Protein AF-A0A8S3C8T3-F1 (afdb_monomer_lite)

Secondary structure (DSSP, 8-state):
--------------HHHHHHHHHHHHHHHHHHHHHHHHHHHHHHHHHHHHHHHHHHHHHHHHHTTTT-SS-THHHHHHHHHHHHHHHHHHHHHHHHHS-HHHHHHHHHHHHHHHHHHHHHHHHHHHHHHHHHHHHHHHHHHHTT-

Structure (mmCIF, N/CA/C/O backbone):
data_AF-A0A8S3C8T3-F1
#
_entry.id   AF-A0A8S3C8T3-F1
#
loop_
_atom_site.group_PDB
_atom_site.id
_atom_site.type_symbol
_atom_site.label_atom_id
_atom_site.label_alt_id
_atom_site.label_comp_id
_atom_site.label_asym_id
_atom_site.label_entity_id
_atom_site.label_seq_id
_atom_site.pdbx_PDB_ins_code
_atom_site.Cartn_x
_atom_site.Cartn_y
_atom_site.Cartn_z
_atom_site.occupancy
_atom_site.B_iso_or_equiv
_atom_site.auth_seq_id
_atom_site.auth_comp_id
_atom_site.auth_asym_id
_atom_site.auth_atom_id
_atom_site.pdbx_PDB_model_num
ATOM 1 N N . MET A 1 1 ? 67.570 32.877 -52.967 1.00 41.59 1 MET A N 1
ATOM 2 C CA . MET A 1 1 ? 66.168 32.654 -53.369 1.00 41.59 1 MET A CA 1
ATOM 3 C C . MET A 1 1 ? 65.657 31.393 -52.689 1.00 41.59 1 MET A C 1
ATOM 5 O O . MET A 1 1 ? 65.338 30.402 -53.328 1.00 41.59 1 MET A O 1
ATOM 9 N N . ASP A 1 2 ? 65.780 31.413 -51.364 1.00 41.59 2 ASP A N 1
ATOM 10 C CA . ASP A 1 2 ? 64.692 31.288 -50.397 1.00 41.59 2 ASP A CA 1
ATOM 11 C C . ASP A 1 2 ? 63.654 30.207 -50.681 1.00 41.59 2 ASP A C 1
ATOM 13 O O . ASP A 1 2 ? 62.677 30.368 -51.403 1.00 41.59 2 ASP A O 1
ATOM 17 N N . VAL A 1 3 ? 63.962 29.091 -50.036 1.00 48.41 3 VAL A N 1
ATOM 18 C CA . VAL A 1 3 ? 63.175 27.897 -49.787 1.00 48.41 3 VAL A CA 1
ATOM 19 C C . VAL A 1 3 ? 61.861 28.274 -49.086 1.00 48.41 3 VAL A C 1
ATOM 21 O O . VAL A 1 3 ? 61.871 28.680 -47.924 1.00 48.41 3 VAL A O 1
ATOM 24 N N . GLU A 1 4 ? 60.727 28.097 -49.768 1.00 55.97 4 GLU A N 1
ATOM 25 C CA . GLU A 1 4 ? 59.397 28.013 -49.148 1.00 55.97 4 GLU A CA 1
ATOM 26 C C . GLU A 1 4 ? 59.304 26.720 -48.322 1.00 55.97 4 GLU A C 1
ATOM 28 O O . GLU A 1 4 ? 58.794 25.692 -48.758 1.00 55.97 4 GLU A O 1
ATOM 33 N N . ILE A 1 5 ? 59.831 26.770 -47.101 1.00 52.91 5 ILE A N 1
ATOM 34 C CA . ILE A 1 5 ? 59.426 25.884 -46.010 1.00 52.91 5 ILE A CA 1
ATOM 35 C C . ILE A 1 5 ? 58.943 26.798 -44.888 1.00 52.91 5 ILE A C 1
ATOM 37 O O . ILE A 1 5 ? 59.673 27.120 -43.954 1.00 52.91 5 ILE A O 1
ATOM 41 N N . LEU A 1 6 ? 57.690 27.236 -44.988 1.00 48.03 6 LEU A N 1
ATOM 42 C CA . LEU A 1 6 ? 56.908 27.559 -43.80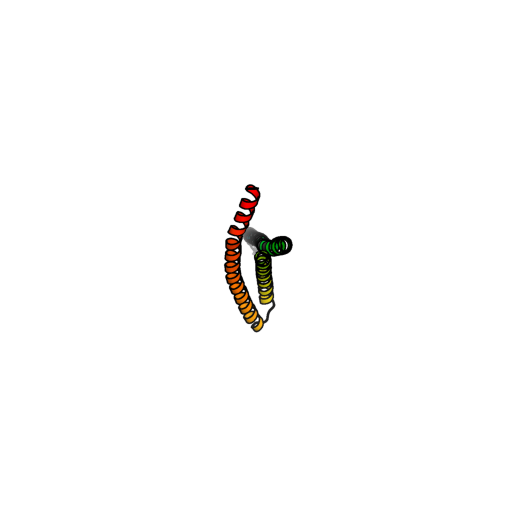4 1.00 48.03 6 LEU A CA 1
ATOM 43 C C . LEU A 1 6 ? 55.908 26.430 -43.632 1.00 48.03 6 LEU A C 1
ATOM 45 O O . LEU A 1 6 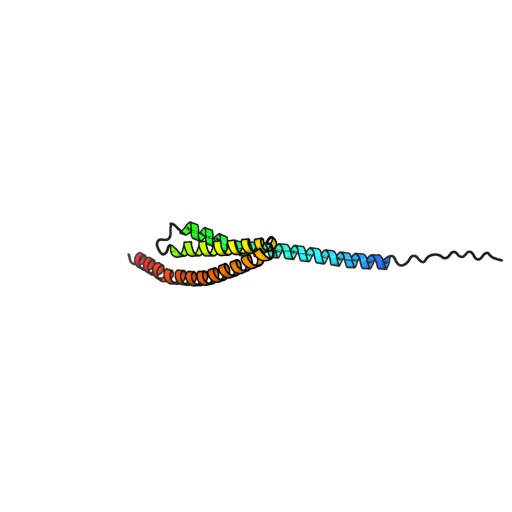? 54.890 26.350 -44.312 1.00 48.03 6 LEU A O 1
ATOM 49 N N . ALA A 1 7 ? 56.305 25.522 -42.746 1.00 51.31 7 ALA A N 1
ATOM 50 C CA . ALA A 1 7 ? 55.503 24.440 -42.233 1.00 51.31 7 ALA A CA 1
ATOM 51 C C . ALA A 1 7 ? 54.096 24.934 -41.888 1.00 51.31 7 ALA A C 1
ATOM 53 O O . ALA A 1 7 ? 53.914 25.905 -41.151 1.00 51.31 7 ALA A O 1
ATOM 54 N N . GLU A 1 8 ? 53.113 24.215 -42.407 1.00 50.16 8 GLU A N 1
ATOM 55 C CA . GLU A 1 8 ? 51.740 24.238 -41.946 1.00 50.16 8 GLU A CA 1
ATOM 56 C C . GLU A 1 8 ? 51.752 23.861 -40.459 1.00 50.16 8 GLU A C 1
ATOM 58 O O . GLU A 1 8 ? 51.868 22.697 -40.083 1.00 50.16 8 GLU A O 1
ATOM 63 N N . VAL A 1 9 ? 51.753 24.873 -39.591 1.00 55.00 9 VAL A N 1
ATOM 64 C CA . VAL A 1 9 ? 51.523 24.701 -38.159 1.00 55.00 9 VAL A CA 1
ATOM 65 C C . VAL A 1 9 ? 50.044 24.350 -38.024 1.00 55.00 9 VAL A C 1
ATOM 67 O O . VAL A 1 9 ? 49.212 25.225 -38.280 1.00 55.00 9 VAL A O 1
ATOM 70 N N . PRO A 1 10 ? 49.661 23.121 -37.626 1.00 50.47 10 PRO A N 1
ATOM 71 C CA . PRO A 1 10 ? 48.281 22.871 -37.264 1.00 50.47 10 PRO A CA 1
ATOM 72 C C . PRO A 1 10 ? 47.983 23.717 -36.028 1.00 50.47 10 PRO A C 1
ATOM 74 O O . PRO A 1 10 ? 48.541 23.521 -34.945 1.00 50.47 10 PRO A O 1
ATOM 77 N N . THR A 1 11 ? 47.113 24.700 -36.210 1.00 45.22 11 THR A N 1
ATOM 78 C CA . THR A 1 11 ? 46.481 25.462 -35.145 1.00 45.22 11 THR A CA 1
ATOM 79 C C . THR A 1 11 ? 45.815 24.482 -34.184 1.00 45.22 11 THR A C 1
ATOM 81 O O . THR A 1 11 ? 44.761 23.907 -34.456 1.00 45.22 11 THR A O 1
ATOM 84 N N . ILE A 1 12 ? 46.463 24.272 -33.036 1.00 52.16 12 ILE A N 1
ATOM 85 C CA . ILE A 1 12 ? 45.902 23.568 -31.887 1.00 52.16 12 ILE A CA 1
ATOM 86 C C . ILE A 1 12 ? 44.546 24.213 -31.584 1.00 52.16 12 ILE A C 1
ATOM 88 O O . ILE A 1 12 ? 44.447 25.353 -31.128 1.00 52.16 12 ILE A O 1
ATOM 92 N N . THR A 1 13 ? 43.483 23.486 -31.906 1.00 55.03 13 THR A N 1
ATOM 93 C CA . THR A 1 13 ? 42.105 23.936 -31.754 1.00 55.03 13 THR A CA 1
ATOM 94 C C . THR A 1 13 ? 41.731 23.900 -30.265 1.00 55.03 13 THR A C 1
ATOM 96 O O . THR A 1 13 ? 41.538 22.837 -29.690 1.00 55.03 13 THR A O 1
ATOM 99 N N . GLN A 1 14 ? 41.684 25.086 -29.645 1.00 50.97 14 GLN A N 1
ATOM 100 C CA . GLN A 1 14 ? 40.908 25.500 -28.456 1.00 50.97 14 GLN A CA 1
ATOM 101 C C . GLN A 1 14 ? 40.727 24.470 -27.301 1.00 50.97 14 GLN A C 1
ATOM 103 O O . GLN A 1 14 ? 39.671 23.840 -27.191 1.00 50.97 14 GLN A O 1
ATOM 108 N N . PRO A 1 15 ? 41.661 24.387 -26.328 1.00 55.84 15 PRO A N 1
ATOM 109 C CA . PRO A 1 15 ? 41.483 23.601 -25.092 1.00 55.84 15 PRO A CA 1
ATOM 110 C C . PRO A 1 15 ? 40.349 24.105 -24.168 1.00 55.84 15 PRO A C 1
ATOM 112 O O . PRO A 1 15 ? 39.935 23.403 -23.245 1.00 55.84 15 PRO A O 1
ATOM 115 N N . SER A 1 16 ? 39.816 25.307 -24.408 1.00 55.38 16 SER A N 1
ATOM 116 C CA . SER A 1 16 ? 38.737 25.942 -23.634 1.00 55.38 16 SER A CA 1
ATOM 117 C C . SER A 1 16 ? 37.354 25.329 -23.893 1.00 55.38 16 SER A C 1
ATOM 119 O O . SER A 1 16 ? 36.539 25.250 -22.977 1.00 55.38 16 SER A O 1
ATOM 121 N N . LEU A 1 17 ? 37.089 24.854 -25.115 1.00 59.12 17 LEU A N 1
ATOM 122 C CA . LEU A 1 17 ? 35.783 24.322 -25.530 1.00 59.12 17 LEU A CA 1
ATOM 123 C C . LEU A 1 17 ? 35.541 22.904 -24.989 1.00 59.12 17 LEU A C 1
ATOM 125 O O . LEU A 1 17 ? 34.425 22.544 -24.628 1.00 59.12 17 LEU A O 1
ATOM 129 N N . ILE A 1 18 ? 36.595 22.098 -24.872 1.00 64.12 18 ILE A N 1
ATOM 130 C CA . ILE A 1 18 ? 36.520 20.752 -24.283 1.00 64.12 18 ILE A CA 1
ATOM 131 C C . ILE A 1 18 ? 36.305 20.851 -22.764 1.00 64.12 18 ILE A C 1
ATOM 133 O O . ILE A 1 18 ? 35.494 20.119 -22.199 1.00 64.12 18 ILE A O 1
ATOM 137 N N . GLN A 1 19 ? 36.975 21.808 -22.114 1.00 66.00 19 GLN A N 1
ATOM 138 C CA . GLN A 1 19 ? 36.851 22.082 -20.681 1.00 66.00 19 GLN A CA 1
ATOM 139 C C . GLN A 1 19 ? 35.439 22.538 -20.278 1.00 66.00 19 GLN A C 1
ATOM 141 O O . GLN A 1 19 ? 34.868 22.005 -19.325 1.00 66.00 19 GLN A O 1
ATOM 146 N N . THR A 1 20 ? 34.826 23.462 -21.022 1.00 68.50 20 THR A N 1
ATOM 147 C CA . THR A 1 20 ? 33.471 23.958 -20.712 1.00 68.50 20 THR A CA 1
ATOM 148 C C . THR A 1 20 ? 32.388 22.897 -20.920 1.00 68.50 20 THR A C 1
ATOM 150 O O . THR A 1 20 ? 31.492 22.768 -20.083 1.00 68.50 20 THR A O 1
ATOM 153 N N . ASN A 1 21 ? 32.496 22.078 -21.972 1.00 71.12 21 ASN A N 1
ATOM 154 C CA . ASN A 1 21 ? 31.567 20.973 -22.224 1.00 71.12 21 ASN A CA 1
ATOM 155 C C . ASN A 1 21 ? 31.698 19.846 -21.186 1.00 71.12 21 ASN A C 1
ATOM 157 O O . ASN A 1 21 ? 30.688 19.302 -20.736 1.00 71.12 21 ASN A O 1
ATOM 161 N N . LEU A 1 22 ? 32.921 19.516 -20.753 1.00 78.31 22 LEU A N 1
ATOM 162 C CA . LEU A 1 22 ? 33.157 18.504 -19.719 1.00 78.31 22 LEU A CA 1
ATOM 163 C C . LEU A 1 22 ? 32.559 18.930 -18.372 1.00 78.31 22 LEU A C 1
ATOM 165 O O . LEU A 1 22 ? 31.818 18.159 -17.765 1.00 78.31 22 LEU A O 1
ATOM 169 N N . PHE A 1 23 ? 32.832 20.160 -17.925 1.00 79.44 23 PHE A N 1
ATOM 170 C CA . PHE A 1 23 ? 32.298 20.682 -16.663 1.00 79.44 23 PHE A CA 1
ATOM 171 C C . PHE A 1 23 ? 30.768 20.820 -16.682 1.00 79.44 23 PHE A C 1
ATOM 173 O O . PHE A 1 23 ? 30.112 20.512 -15.682 1.00 79.44 23 PHE A O 1
ATOM 180 N N . GLY A 1 24 ? 30.185 21.229 -17.814 1.00 82.19 24 GLY A N 1
ATOM 181 C CA . GLY A 1 24 ? 28.732 21.288 -17.997 1.00 82.19 24 GLY A CA 1
ATOM 182 C C . GLY A 1 24 ? 28.076 19.909 -17.902 1.00 82.19 24 GLY A C 1
ATOM 183 O O . GLY A 1 24 ? 27.150 19.711 -17.109 1.00 82.19 24 GLY A O 1
ATOM 184 N N . ASN A 1 25 ? 28.615 18.932 -18.636 1.00 82.56 25 ASN A N 1
ATOM 185 C CA . ASN A 1 25 ? 28.137 17.553 -18.595 1.00 82.56 25 ASN A CA 1
ATOM 186 C C . ASN A 1 25 ? 28.307 16.951 -17.194 1.00 82.56 25 ASN A C 1
ATOM 188 O O . ASN A 1 25 ? 27.352 16.404 -16.651 1.00 82.56 25 ASN A O 1
ATOM 192 N N . LEU A 1 26 ? 29.460 17.136 -16.548 1.00 84.94 26 LEU A N 1
ATOM 193 C CA . LEU A 1 26 ? 29.735 16.646 -15.195 1.00 84.94 26 LEU A CA 1
ATOM 194 C C . LEU A 1 26 ? 28.738 17.194 -14.161 1.00 84.94 26 LEU A C 1
ATOM 196 O O . LEU A 1 26 ? 28.184 16.430 -13.371 1.00 84.94 26 LEU A O 1
ATOM 200 N N . LYS A 1 27 ? 28.435 18.497 -14.201 1.00 85.94 27 LYS A N 1
ATOM 201 C CA . LYS A 1 27 ? 27.423 19.114 -13.327 1.00 85.94 27 LYS A CA 1
ATOM 202 C C . LYS A 1 27 ? 26.024 18.551 -13.585 1.00 85.94 27 LYS A C 1
ATOM 204 O O . LYS A 1 27 ? 25.273 18.339 -12.634 1.00 85.94 27 LYS A O 1
ATOM 209 N N . SER A 1 28 ? 25.681 18.281 -14.845 1.00 83.50 28 SER A N 1
ATOM 210 C CA . SER A 1 28 ? 24.401 17.658 -15.203 1.00 83.50 28 SER A CA 1
ATOM 211 C C . SER A 1 28 ? 24.295 16.213 -14.698 1.00 83.50 28 SER A C 1
ATOM 213 O O . SER A 1 28 ? 23.263 15.844 -14.135 1.00 83.50 28 SER A O 1
ATOM 215 N N . TYR A 1 29 ? 25.384 15.437 -14.773 1.00 85.94 29 TYR A N 1
ATOM 216 C CA . TYR A 1 29 ? 25.462 14.090 -14.208 1.00 85.94 29 TYR A CA 1
ATOM 217 C C . TYR A 1 29 ? 25.312 14.118 -12.687 1.00 85.94 29 TYR A C 1
ATOM 219 O O . TYR A 1 29 ? 24.459 13.411 -12.155 1.00 85.94 29 TYR A O 1
ATOM 227 N N . PHE A 1 30 ? 26.049 14.982 -11.981 1.00 87.38 30 PHE A N 1
ATOM 228 C CA . PHE A 1 30 ? 25.921 15.121 -10.526 1.00 87.38 30 PHE A CA 1
ATOM 229 C C . PHE A 1 30 ? 24.519 15.554 -10.096 1.00 87.38 30 PHE A C 1
ATOM 231 O O . PHE A 1 30 ? 23.969 14.991 -9.152 1.00 87.38 30 PHE A O 1
ATOM 238 N N . ALA A 1 31 ? 23.904 16.506 -10.802 1.00 86.81 31 ALA A N 1
ATOM 239 C CA . ALA A 1 31 ? 22.532 16.914 -10.523 1.00 86.81 31 ALA A CA 1
ATOM 240 C C . ALA A 1 31 ? 21.532 15.766 -10.752 1.00 86.81 31 ALA A C 1
ATOM 242 O O . ALA A 1 31 ? 20.570 15.637 -9.997 1.00 86.81 31 ALA A O 1
ATOM 243 N N . SER A 1 32 ? 21.757 14.919 -11.759 1.00 86.12 32 SER A N 1
ATOM 244 C CA . SER A 1 32 ? 20.918 13.747 -12.035 1.00 86.12 32 SER A CA 1
ATOM 245 C C . SER A 1 32 ? 21.086 12.647 -10.973 1.00 86.12 32 SER A C 1
ATOM 247 O O . SER A 1 32 ? 20.101 12.098 -10.473 1.00 86.12 32 SER A O 1
ATOM 249 N N . LEU A 1 33 ? 22.323 12.385 -10.537 1.00 85.31 33 LEU A N 1
ATOM 250 C CA . LEU A 1 33 ? 22.635 11.428 -9.467 1.00 85.31 33 LEU A CA 1
ATOM 251 C C . LEU A 1 33 ? 22.097 11.881 -8.101 1.00 85.31 33 LEU A C 1
ATOM 253 O O . LEU A 1 33 ? 21.526 11.084 -7.359 1.00 85.31 33 LEU A O 1
ATOM 257 N N . LEU A 1 34 ? 22.210 13.172 -7.779 1.00 89.81 34 LEU A N 1
ATOM 258 C CA . LEU A 1 34 ? 21.668 13.723 -6.536 1.00 89.81 34 LEU A CA 1
ATOM 259 C C . LEU A 1 34 ? 20.135 13.620 -6.507 1.00 89.81 34 LEU A C 1
ATOM 261 O O . LEU A 1 34 ? 19.563 13.201 -5.502 1.00 89.81 34 LEU A O 1
ATOM 265 N N . LYS A 1 35 ? 19.465 13.945 -7.621 1.00 90.81 35 LYS A N 1
ATOM 266 C CA . LYS A 1 35 ? 18.000 13.854 -7.740 1.00 90.81 35 LYS A CA 1
ATOM 267 C C . LYS A 1 35 ? 17.493 12.424 -7.586 1.00 90.81 35 LYS A C 1
ATOM 269 O O . LYS A 1 35 ? 16.521 12.205 -6.870 1.00 90.81 35 LYS A O 1
ATOM 274 N N . THR A 1 36 ? 18.144 11.460 -8.235 1.00 89.31 36 THR A N 1
ATOM 275 C CA . THR A 1 36 ? 17.752 10.044 -8.143 1.00 89.31 36 THR A CA 1
ATOM 276 C C . THR A 1 36 ? 17.971 9.489 -6.738 1.00 89.31 36 THR A C 1
ATOM 278 O O . THR A 1 36 ? 17.072 8.845 -6.208 1.00 89.31 36 THR A O 1
ATOM 281 N N . SER A 1 37 ? 19.091 9.817 -6.087 1.00 90.50 37 SER A N 1
ATOM 282 C CA . SER A 1 37 ? 19.355 9.420 -4.698 1.00 90.50 37 SER A CA 1
ATOM 283 C C . SER A 1 37 ? 18.299 9.963 -3.727 1.00 90.50 37 SER A C 1
ATOM 285 O O . SER A 1 37 ? 17.690 9.195 -2.983 1.00 90.50 37 SER A O 1
ATOM 287 N N . VAL A 1 38 ? 18.004 11.268 -3.780 1.00 93.25 38 VAL A N 1
ATOM 288 C CA . VAL A 1 38 ? 16.979 11.887 -2.919 1.00 93.25 38 VAL A CA 1
ATOM 289 C C . VAL A 1 38 ? 15.597 11.287 -3.182 1.00 93.25 38 VAL A C 1
ATOM 291 O O . VAL A 1 38 ? 14.868 11.001 -2.234 1.00 93.25 38 VAL A O 1
ATOM 294 N N . ALA A 1 39 ? 15.247 11.047 -4.449 1.00 92.25 39 ALA A N 1
ATOM 295 C CA . ALA A 1 39 ? 13.980 10.418 -4.807 1.00 92.25 39 ALA A CA 1
ATOM 296 C C . ALA A 1 39 ? 13.860 8.998 -4.232 1.00 92.25 39 ALA A C 1
ATOM 298 O O . ALA A 1 39 ? 12.817 8.658 -3.679 1.00 92.25 39 ALA A O 1
ATOM 299 N N . VAL A 1 40 ? 14.922 8.189 -4.301 1.00 92.56 40 VAL A N 1
ATOM 300 C CA . VAL A 1 40 ? 14.934 6.832 -3.729 1.00 92.56 40 VAL A CA 1
ATOM 301 C C . VAL A 1 40 ? 14.732 6.879 -2.215 1.00 92.56 40 VAL A C 1
ATOM 303 O O . VAL A 1 40 ? 13.861 6.179 -1.703 1.00 92.56 40 VAL A O 1
ATOM 306 N N . TRP A 1 41 ? 15.464 7.736 -1.499 1.00 94.69 41 TRP A N 1
ATOM 307 C CA . TRP A 1 41 ? 15.315 7.873 -0.045 1.00 94.69 41 TRP A CA 1
ATOM 308 C C . TRP A 1 41 ? 13.920 8.345 0.368 1.00 94.69 41 TRP A C 1
ATOM 310 O O . TRP A 1 41 ? 13.333 7.790 1.298 1.00 94.69 41 TRP A O 1
ATOM 320 N N . LEU A 1 42 ? 13.361 9.321 -0.350 1.00 93.94 42 LEU A N 1
ATOM 321 C CA . LEU A 1 42 ? 12.000 9.803 -0.121 1.00 93.94 42 LEU A CA 1
ATOM 322 C C . LEU A 1 42 ? 10.968 8.683 -0.331 1.00 93.94 42 LEU A C 1
ATOM 324 O O . LEU A 1 42 ? 10.079 8.503 0.497 1.00 93.94 42 LEU A O 1
ATOM 328 N N . ILE A 1 43 ? 11.106 7.901 -1.404 1.00 91.19 43 ILE A N 1
ATOM 329 C CA . ILE A 1 43 ? 10.217 6.769 -1.696 1.00 91.19 43 ILE A CA 1
ATOM 330 C C . ILE A 1 43 ? 10.313 5.705 -0.599 1.00 91.19 43 ILE A C 1
ATOM 332 O O . ILE A 1 43 ? 9.283 5.256 -0.103 1.00 91.19 43 ILE A O 1
ATOM 336 N N . VAL A 1 44 ? 11.523 5.331 -0.174 1.00 91.81 44 VAL A N 1
ATOM 337 C CA . VAL A 1 44 ? 11.725 4.343 0.901 1.00 91.81 44 VAL A CA 1
ATOM 338 C C . VAL A 1 44 ? 11.074 4.808 2.205 1.00 91.81 44 VAL A C 1
ATOM 340 O O . VAL A 1 44 ? 10.385 4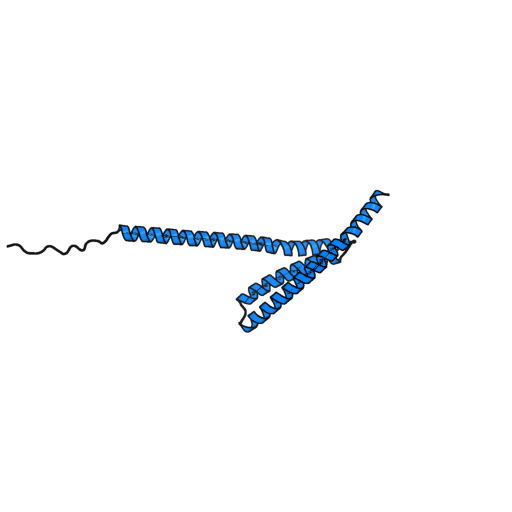.025 2.859 1.00 91.81 44 VAL A O 1
ATOM 343 N N . PHE A 1 45 ? 11.229 6.084 2.560 1.00 93.69 45 PHE A N 1
ATOM 344 C CA . PHE A 1 45 ? 10.604 6.657 3.751 1.00 93.69 45 PHE A CA 1
ATOM 345 C C . PHE A 1 45 ? 9.070 6.622 3.681 1.00 93.69 45 PHE A C 1
ATOM 347 O O . PHE A 1 45 ? 8.414 6.208 4.637 1.00 93.69 45 PHE A O 1
ATOM 354 N N . LEU A 1 46 ? 8.489 6.992 2.535 1.00 90.00 46 LEU A N 1
ATOM 355 C CA . LEU A 1 46 ? 7.040 6.926 2.327 1.00 90.00 46 LEU A CA 1
ATOM 356 C C . LEU A 1 46 ? 6.511 5.490 2.425 1.00 90.00 46 LEU A C 1
ATOM 358 O O . LEU A 1 46 ? 5.489 5.260 3.069 1.00 90.00 46 LEU A O 1
ATOM 362 N N . ILE A 1 47 ? 7.218 4.515 1.846 1.00 86.75 47 ILE A N 1
ATOM 363 C CA . ILE A 1 47 ? 6.851 3.096 1.951 1.00 86.75 47 ILE A CA 1
ATOM 364 C C . ILE A 1 47 ? 6.904 2.631 3.410 1.00 86.75 47 ILE A C 1
ATOM 366 O O . ILE A 1 47 ? 5.989 1.942 3.858 1.00 86.75 47 ILE A O 1
ATOM 370 N N . ALA A 1 48 ? 7.926 3.033 4.171 1.00 87.88 48 ALA A N 1
ATOM 371 C CA . ALA A 1 48 ? 8.043 2.681 5.584 1.00 87.88 48 ALA A CA 1
ATOM 372 C C . ALA A 1 48 ? 6.852 3.201 6.407 1.00 87.88 48 ALA A C 1
ATOM 374 O O . ALA A 1 48 ? 6.286 2.450 7.200 1.00 87.88 48 ALA A O 1
ATOM 375 N N . LEU A 1 49 ? 6.420 4.445 6.171 1.00 88.19 49 LEU A N 1
ATOM 376 C CA . LEU A 1 49 ? 5.234 5.010 6.824 1.00 88.19 49 LEU A CA 1
ATOM 377 C C . LEU A 1 49 ? 3.951 4.266 6.439 1.00 88.19 49 LEU A C 1
ATOM 379 O O . LEU A 1 49 ? 3.142 3.943 7.306 1.00 88.19 49 LEU A O 1
ATOM 383 N N . ILE A 1 50 ? 3.778 3.951 5.154 1.00 83.44 50 ILE A N 1
ATOM 384 C CA . ILE A 1 50 ? 2.602 3.219 4.668 1.00 83.44 50 ILE A CA 1
ATOM 385 C C . ILE A 1 50 ? 2.564 1.794 5.236 1.00 83.44 50 ILE A C 1
ATOM 387 O O . ILE A 1 50 ? 1.481 1.308 5.543 1.00 83.44 50 ILE A O 1
ATOM 391 N N . CYS A 1 51 ? 3.715 1.143 5.436 1.00 82.88 51 CYS A N 1
ATOM 392 C CA . CYS A 1 51 ? 3.819 -0.178 6.069 1.00 82.88 51 CYS A CA 1
ATOM 393 C C . CYS A 1 51 ? 3.678 -0.146 7.598 1.00 82.88 51 CYS A C 1
ATOM 395 O O . CYS A 1 51 ? 3.263 -1.144 8.186 1.00 82.88 51 CYS A O 1
ATOM 397 N N . ALA A 1 52 ? 3.981 0.974 8.257 1.00 86.31 52 ALA A N 1
ATOM 398 C CA . ALA A 1 52 ? 3.797 1.097 9.701 1.00 86.31 52 ALA A CA 1
ATOM 399 C C . ALA A 1 52 ? 2.314 0.973 10.093 1.00 86.31 52 ALA A C 1
ATOM 401 O O . ALA A 1 52 ? 1.993 0.307 11.072 1.00 86.31 52 ALA A O 1
ATOM 402 N N . ILE A 1 53 ? 1.407 1.531 9.284 1.00 83.75 53 ILE A N 1
ATOM 403 C CA . ILE A 1 53 ? -0.046 1.486 9.515 1.00 83.75 53 ILE A CA 1
ATOM 404 C C . ILE A 1 53 ? -0.584 0.041 9.623 1.00 83.75 53 ILE A C 1
ATOM 406 O O . ILE A 1 53 ? -1.143 -0.289 10.672 1.00 83.75 53 ILE A O 1
ATOM 410 N N . PRO A 1 54 ? -0.419 -0.854 8.624 1.00 81.00 54 PRO A N 1
ATOM 411 C CA . PRO A 1 54 ? -0.916 -2.226 8.710 1.00 81.00 54 PRO A CA 1
ATOM 412 C C . PRO A 1 54 ? -0.223 -3.029 9.817 1.00 81.00 54 PRO A C 1
ATOM 414 O O . PRO A 1 54 ? -0.864 -3.872 10.440 1.00 81.00 54 PRO A O 1
ATOM 417 N N . LEU A 1 55 ? 1.051 -2.748 10.122 1.00 81.88 55 LEU A N 1
ATOM 418 C CA . LEU A 1 55 ? 1.748 -3.388 11.242 1.00 81.88 55 LEU A CA 1
ATOM 419 C C . LEU A 1 55 ? 1.119 -3.010 12.582 1.00 81.88 55 LEU A C 1
ATOM 421 O O . LEU A 1 55 ? 0.818 -3.891 13.385 1.00 81.88 55 LEU A O 1
ATOM 425 N N . THR A 1 56 ? 0.858 -1.723 12.813 1.00 84.31 56 THR A N 1
ATOM 426 C CA . THR A 1 56 ? 0.165 -1.273 14.023 1.00 84.31 56 THR A CA 1
ATOM 427 C C . THR A 1 56 ? -1.238 -1.869 14.105 1.00 84.31 56 THR A C 1
ATOM 429 O O . THR A 1 56 ? -1.630 -2.316 15.179 1.00 84.31 56 THR A O 1
ATOM 432 N N . GLN A 1 57 ? -1.973 -1.957 12.992 1.00 82.00 57 GLN A N 1
ATOM 433 C CA . GLN A 1 57 ? -3.297 -2.592 12.965 1.00 82.00 57 GLN A CA 1
ATOM 434 C C . GLN A 1 57 ? -3.243 -4.071 13.381 1.00 82.00 57 GLN A C 1
ATOM 436 O O . GLN A 1 57 ? -4.055 -4.504 14.197 1.00 82.00 57 GLN A O 1
ATOM 441 N N . ILE A 1 58 ? -2.262 -4.836 12.895 1.00 84.00 58 ILE A N 1
ATOM 442 C CA . ILE A 1 58 ? -2.084 -6.244 13.282 1.00 84.00 58 ILE A CA 1
ATOM 443 C C . ILE A 1 58 ? -1.685 -6.359 14.758 1.00 84.00 58 ILE A C 1
ATOM 445 O O . ILE A 1 58 ? -2.268 -7.163 15.484 1.00 84.00 58 ILE A O 1
ATOM 449 N N . ILE A 1 59 ? -0.729 -5.545 15.219 1.00 82.44 59 ILE A N 1
ATOM 450 C CA . ILE A 1 59 ? -0.226 -5.583 16.600 1.00 82.44 59 ILE A CA 1
ATOM 451 C C . ILE A 1 59 ? -1.345 -5.240 17.582 1.00 82.44 59 ILE A C 1
ATOM 453 O O . ILE A 1 59 ? -1.626 -6.032 18.478 1.00 82.44 59 ILE A O 1
ATOM 457 N N . VAL A 1 60 ? -2.031 -4.113 17.381 1.00 81.62 60 VAL A N 1
ATOM 458 C CA . VAL A 1 60 ? -3.160 -3.689 18.222 1.00 81.62 60 VAL A CA 1
ATOM 459 C C . VAL A 1 60 ? -4.286 -4.724 18.147 1.00 81.62 60 VAL A C 1
ATOM 461 O O . VAL A 1 60 ? -4.795 -5.152 19.177 1.00 81.62 60 VAL A O 1
ATOM 464 N N . GLY A 1 61 ? -4.626 -5.219 16.956 1.00 78.50 61 GLY A N 1
ATOM 465 C CA . GLY A 1 61 ? -5.635 -6.269 16.821 1.00 78.50 61 GLY A CA 1
ATOM 466 C C . GLY A 1 61 ? -5.276 -7.556 17.574 1.00 78.50 61 GLY A C 1
ATOM 467 O O . GLY A 1 61 ? -6.147 -8.186 18.165 1.00 78.50 61 GLY A O 1
ATOM 468 N N . SER A 1 62 ? -3.997 -7.934 17.610 1.00 77.31 62 SER A N 1
ATOM 469 C CA . SER A 1 62 ? -3.537 -9.131 18.324 1.00 77.31 62 SER A CA 1
ATOM 470 C C . SER A 1 62 ? -3.459 -8.943 19.843 1.00 77.31 62 SER A C 1
ATOM 472 O O . SER A 1 62 ? -3.891 -9.828 20.574 1.00 77.31 62 SER A O 1
ATOM 474 N N . LEU A 1 63 ? -2.980 -7.788 20.322 1.00 77.31 63 LEU A N 1
ATOM 475 C CA . LEU A 1 63 ? -2.851 -7.492 21.754 1.00 77.31 63 LEU A CA 1
ATOM 476 C C . LEU A 1 63 ? -4.212 -7.368 22.441 1.00 77.31 63 LEU A C 1
ATOM 478 O O . LEU A 1 63 ? -4.397 -7.855 23.552 1.00 77.31 63 LEU A O 1
ATOM 482 N N . PHE A 1 64 ? -5.171 -6.721 21.778 1.00 70.81 64 PHE A N 1
ATOM 483 C CA . PHE A 1 64 ? -6.497 -6.474 22.343 1.00 70.81 64 PHE A CA 1
ATOM 484 C C . PHE A 1 64 ? -7.496 -7.604 22.062 1.00 70.81 64 PHE A C 1
ATOM 486 O O . PHE A 1 64 ? -8.655 -7.498 22.462 1.00 70.81 64 PHE A O 1
ATOM 493 N N . LYS A 1 65 ? -7.061 -8.695 21.413 1.00 66.81 65 LYS A N 1
ATOM 494 C CA . LYS A 1 65 ? -7.913 -9.848 21.097 1.00 66.81 65 LYS A CA 1
ATOM 495 C C . LYS A 1 65 ? -8.525 -10.485 22.347 1.00 66.81 65 LYS A C 1
ATOM 497 O O . LYS A 1 65 ? -9.706 -10.814 22.329 1.00 66.81 65 LYS A O 1
ATOM 502 N N . ASP A 1 66 ? -7.740 -10.606 23.416 1.00 60.91 66 ASP A N 1
ATOM 503 C CA . ASP A 1 66 ? -8.123 -11.380 24.603 1.00 60.91 66 ASP A CA 1
ATOM 504 C C . ASP A 1 66 ? -8.533 -10.503 25.802 1.00 60.91 66 ASP A C 1
ATOM 506 O O . ASP A 1 66 ? -9.009 -11.020 26.809 1.00 60.91 66 ASP A O 1
ATOM 510 N N . GLN A 1 67 ? -8.370 -9.175 25.708 1.00 60.88 67 GLN A N 1
ATOM 511 C CA . GLN A 1 67 ? -8.592 -8.244 26.830 1.00 60.88 67 GLN A CA 1
ATOM 512 C C . GLN A 1 67 ? -9.782 -7.285 26.655 1.00 60.88 67 GLN A C 1
ATOM 514 O O . GLN A 1 67 ? -10.079 -6.511 27.562 1.00 60.88 67 GLN A O 1
ATOM 519 N N . CYS A 1 68 ? -10.491 -7.316 25.522 1.00 56.59 68 CYS A N 1
ATOM 520 C CA . CYS A 1 68 ? -11.645 -6.443 25.282 1.00 56.59 68 CYS A CA 1
ATOM 521 C C . CYS A 1 68 ? -12.978 -7.193 25.435 1.00 56.59 68 CYS A C 1
ATOM 523 O O . CYS A 1 68 ? -13.443 -7.859 24.513 1.00 56.59 68 CYS A O 1
ATOM 525 N N . SER A 1 69 ? -13.631 -7.015 26.586 1.00 53.06 69 SER A N 1
ATOM 526 C CA . SER A 1 69 ? -14.985 -7.511 26.893 1.00 53.06 69 SER A CA 1
ATOM 527 C C . SER A 1 69 ? -16.105 -6.763 26.156 1.00 53.06 69 SER A C 1
ATOM 529 O O . SER A 1 69 ? -17.211 -7.280 26.033 1.00 53.06 69 SER A O 1
ATOM 531 N N . ILE A 1 70 ? -15.826 -5.561 25.640 1.00 58.09 70 ILE A N 1
ATOM 532 C CA . ILE A 1 70 ? -16.827 -4.677 25.025 1.00 58.09 70 ILE A CA 1
ATOM 533 C C . ILE A 1 70 ? -17.141 -5.032 23.567 1.00 58.09 70 ILE A C 1
ATOM 535 O O . ILE A 1 70 ? -18.299 -4.913 23.183 1.00 58.09 70 ILE A O 1
ATOM 539 N N . ASN A 1 71 ? -16.164 -5.455 22.748 1.00 57.94 71 ASN A N 1
ATOM 540 C CA . ASN A 1 71 ? -16.408 -5.903 21.364 1.00 57.94 71 ASN A CA 1
ATOM 541 C C . ASN A 1 71 ? -15.173 -6.570 20.716 1.00 57.94 71 ASN A C 1
ATOM 543 O O . ASN A 1 71 ? -14.248 -5.891 20.269 1.00 57.94 71 ASN A O 1
ATOM 547 N N . TYR A 1 72 ? -15.196 -7.900 20.564 1.00 66.12 72 TYR A N 1
ATOM 548 C CA . TYR A 1 72 ? -14.132 -8.697 19.916 1.00 66.12 72 TYR A CA 1
ATOM 549 C C . TYR A 1 72 ? -13.982 -8.442 18.398 1.00 66.12 72 TYR A C 1
ATOM 551 O O . TYR A 1 72 ? -12.998 -8.837 17.772 1.00 66.12 72 TYR A O 1
ATOM 559 N N . LEU A 1 73 ? -14.974 -7.792 17.787 1.00 68.31 73 LEU A N 1
ATOM 560 C CA . LEU A 1 73 ? -15.066 -7.571 16.341 1.00 68.31 73 LEU A CA 1
ATOM 561 C C . LEU A 1 73 ? -14.069 -6.509 15.838 1.00 68.31 73 LEU A C 1
ATOM 563 O O . LEU A 1 73 ? -13.610 -6.580 14.700 1.00 68.31 73 LEU A O 1
ATOM 567 N N . ILE A 1 74 ? -13.678 -5.560 16.696 1.00 77.31 74 ILE A N 1
ATOM 568 C CA . ILE A 1 74 ? -12.723 -4.483 16.379 1.00 77.31 74 ILE A CA 1
ATOM 569 C C . ILE A 1 74 ? -11.295 -5.023 16.154 1.00 77.31 74 ILE A C 1
ATOM 571 O O . ILE A 1 74 ? -10.688 -4.691 15.133 1.00 77.31 74 ILE A O 1
ATOM 575 N N . PRO A 1 75 ? -10.728 -5.868 17.038 1.00 76.50 75 PRO A N 1
ATOM 576 C CA . PRO A 1 75 ? -9.404 -6.438 16.794 1.00 76.50 75 PRO A CA 1
ATOM 577 C C . PRO A 1 75 ? -9.345 -7.322 15.536 1.00 76.50 75 PRO A C 1
ATOM 579 O O . PRO A 1 75 ? -8.370 -7.256 14.789 1.00 76.50 75 PRO A O 1
ATOM 582 N N . ILE A 1 76 ? -10.403 -8.084 15.232 1.00 77.94 76 ILE A N 1
ATOM 583 C CA . ILE A 1 76 ? -10.483 -8.886 13.995 1.00 77.94 76 ILE A CA 1
ATOM 584 C C . ILE A 1 76 ? -10.523 -7.983 12.758 1.00 77.94 76 ILE A C 1
ATOM 586 O O . ILE A 1 76 ? -9.818 -8.242 11.780 1.00 77.94 76 ILE A O 1
ATOM 590 N N . TYR A 1 77 ? -11.301 -6.900 12.813 1.00 77.94 77 TYR A N 1
ATOM 591 C CA . TYR A 1 77 ? -11.352 -5.891 11.760 1.00 77.94 77 TYR A CA 1
ATOM 592 C C . TYR A 1 77 ? -9.963 -5.338 11.417 1.00 77.94 77 TYR A C 1
ATOM 594 O O . TYR A 1 77 ? -9.586 -5.326 10.242 1.00 77.94 77 TYR A O 1
ATOM 602 N N . LEU A 1 78 ? -9.196 -4.945 12.441 1.00 79.81 78 LEU A N 1
ATOM 603 C CA . LEU A 1 78 ? -7.848 -4.391 12.304 1.00 79.81 78 LEU A CA 1
ATOM 604 C C . LEU A 1 78 ? -6.868 -5.400 11.685 1.00 79.81 78 LEU A C 1
ATOM 606 O O . LEU A 1 78 ? -6.097 -5.041 10.796 1.00 79.81 78 LEU A O 1
ATOM 610 N N . ILE A 1 79 ? -6.936 -6.674 12.080 1.00 82.25 79 ILE A N 1
ATOM 611 C CA . ILE A 1 79 ? -6.078 -7.729 11.516 1.00 82.25 79 ILE A CA 1
ATOM 612 C C . ILE A 1 79 ? -6.380 -7.942 10.028 1.00 82.25 79 ILE A C 1
ATOM 614 O O . ILE A 1 79 ? -5.462 -7.966 9.209 1.00 82.25 79 ILE A O 1
ATOM 618 N N . VAL A 1 80 ? -7.658 -8.064 9.654 1.00 83.81 80 VAL A N 1
ATOM 619 C CA . VAL A 1 80 ? -8.058 -8.291 8.254 1.00 83.81 80 VAL A CA 1
ATOM 620 C C . VAL A 1 80 ? -7.692 -7.091 7.370 1.00 83.81 80 VAL A C 1
ATOM 622 O O . VAL A 1 80 ? -7.205 -7.275 6.251 1.00 83.81 80 VAL A O 1
ATOM 625 N N . ALA A 1 81 ? -7.845 -5.865 7.880 1.00 82.62 81 ALA A N 1
ATOM 626 C CA . ALA A 1 81 ? -7.414 -4.650 7.189 1.00 82.62 81 ALA A CA 1
ATOM 627 C C . ALA A 1 81 ? -5.886 -4.612 6.975 1.00 82.62 81 ALA A C 1
ATOM 629 O O . ALA A 1 81 ? -5.420 -4.329 5.871 1.00 82.62 81 ALA A O 1
ATOM 630 N N . GLY A 1 82 ? -5.096 -4.984 7.988 1.00 82.62 82 GLY A N 1
ATOM 631 C CA . GLY A 1 82 ? -3.637 -5.045 7.866 1.00 82.62 82 GLY A CA 1
ATOM 632 C C . GLY A 1 82 ? -3.161 -6.109 6.867 1.00 82.62 82 GLY A C 1
ATOM 633 O O . GLY A 1 82 ? -2.300 -5.839 6.027 1.00 82.62 82 GLY A O 1
ATOM 634 N N . VAL A 1 83 ? -3.758 -7.307 6.902 1.00 85.25 83 VAL A N 1
ATOM 635 C CA . VAL A 1 83 ? -3.407 -8.421 6.001 1.00 85.25 83 VAL A CA 1
ATOM 636 C C . VAL A 1 83 ? -3.754 -8.101 4.548 1.00 85.25 83 VAL A C 1
ATOM 638 O O . VAL A 1 83 ? -2.941 -8.346 3.660 1.00 85.25 83 VAL A O 1
ATOM 641 N N . THR A 1 84 ? -4.923 -7.517 4.284 1.00 85.19 84 THR A N 1
ATOM 642 C CA . THR A 1 84 ? -5.324 -7.130 2.917 1.00 85.19 84 THR A CA 1
ATOM 643 C C . THR A 1 84 ? -4.399 -6.067 2.318 1.00 85.19 84 THR A C 1
ATOM 645 O O . THR A 1 84 ? -4.048 -6.154 1.135 1.00 85.19 84 THR A O 1
ATOM 648 N N . GLY A 1 85 ? -3.918 -5.123 3.134 1.00 82.38 85 GLY A N 1
ATOM 649 C CA . GLY A 1 85 ? -2.872 -4.176 2.742 1.00 82.38 85 GLY A CA 1
ATOM 650 C C . GLY A 1 85 ? -1.554 -4.869 2.381 1.00 82.38 85 GLY A C 1
ATOM 651 O O . GLY A 1 85 ? -0.995 -4.619 1.312 1.00 82.38 85 GLY A O 1
ATOM 652 N N . LEU A 1 86 ? -1.094 -5.804 3.218 1.00 83.69 86 LEU A N 1
ATOM 653 C CA . LEU A 1 86 ? 0.156 -6.540 2.996 1.00 83.69 86 LEU A CA 1
ATOM 654 C C . LEU A 1 86 ? 0.098 -7.416 1.733 1.00 83.69 86 LEU A C 1
ATOM 656 O O . LEU A 1 86 ? 1.019 -7.408 0.915 1.00 83.69 86 LEU A O 1
ATOM 660 N N . VAL A 1 87 ? -1.019 -8.117 1.528 1.00 86.12 87 VAL A N 1
ATOM 661 C CA . VAL A 1 87 ? -1.269 -8.935 0.332 1.00 86.12 87 VAL A CA 1
ATOM 662 C C . VAL A 1 87 ? -1.259 -8.072 -0.931 1.00 86.12 87 VAL A C 1
ATOM 664 O O . VAL A 1 87 ? -0.679 -8.471 -1.939 1.00 86.12 87 VAL A O 1
ATOM 667 N N . SER A 1 88 ? -1.813 -6.858 -0.881 1.00 84.00 88 SER A N 1
ATOM 668 C CA . SER A 1 88 ? -1.810 -5.930 -2.022 1.00 84.00 88 SER A CA 1
ATOM 669 C C . SER A 1 88 ? -0.395 -5.499 -2.437 1.00 84.00 88 SER A C 1
ATOM 671 O O . SER A 1 88 ? -0.111 -5.346 -3.632 1.00 84.00 88 SER A O 1
ATOM 673 N N . VAL A 1 89 ? 0.517 -5.346 -1.471 1.00 83.12 89 VAL A N 1
ATOM 674 C CA . VAL A 1 89 ? 1.939 -5.069 -1.734 1.00 83.12 89 VAL A CA 1
ATOM 675 C C . VAL A 1 89 ? 2.609 -6.280 -2.387 1.00 83.12 89 VAL A C 1
ATOM 677 O O . VAL A 1 89 ? 3.269 -6.127 -3.414 1.00 83.12 89 VAL A O 1
ATOM 680 N N . ILE A 1 90 ? 2.372 -7.485 -1.861 1.00 85.00 90 ILE A N 1
ATOM 681 C CA . ILE A 1 90 ? 2.921 -8.737 -2.410 1.00 85.00 90 ILE A CA 1
ATOM 682 C C . ILE A 1 90 ? 2.453 -8.957 -3.856 1.00 85.00 90 ILE A C 1
ATOM 684 O O . ILE A 1 90 ? 3.268 -9.254 -4.728 1.00 85.00 90 ILE A O 1
ATOM 688 N N . ILE A 1 91 ? 1.164 -8.742 -4.136 1.00 86.06 91 ILE A N 1
ATOM 689 C CA . ILE A 1 91 ? 0.593 -8.826 -5.490 1.00 86.06 91 ILE A CA 1
ATOM 690 C C . ILE A 1 91 ? 1.291 -7.837 -6.429 1.00 86.06 91 ILE A C 1
ATOM 692 O O . ILE A 1 91 ? 1.663 -8.201 -7.540 1.00 86.06 91 ILE A O 1
ATOM 696 N N . SER A 1 92 ? 1.540 -6.608 -5.970 1.00 82.38 92 SER A N 1
ATOM 697 C CA . SER A 1 92 ? 2.226 -5.589 -6.776 1.00 82.38 92 SER A CA 1
ATOM 698 C C . SER A 1 92 ? 3.669 -5.983 -7.116 1.00 82.38 92 SER A C 1
ATOM 700 O O . SER A 1 92 ? 4.136 -5.696 -8.215 1.00 82.38 92 SER A O 1
ATOM 702 N N . MET A 1 93 ? 4.371 -6.682 -6.216 1.00 81.19 93 MET A N 1
ATOM 703 C CA . MET A 1 93 ? 5.692 -7.247 -6.525 1.00 81.19 93 MET A CA 1
ATOM 704 C C . MET A 1 93 ? 5.590 -8.436 -7.489 1.00 81.19 93 MET A C 1
ATOM 706 O O . MET A 1 93 ? 6.411 -8.572 -8.395 1.00 81.19 93 MET A O 1
ATOM 710 N N . GLY A 1 94 ? 4.549 -9.261 -7.346 1.00 82.12 94 GLY A N 1
ATOM 711 C CA . GLY A 1 94 ? 4.259 -10.372 -8.251 1.00 82.12 94 GLY A CA 1
ATOM 712 C C . GLY A 1 94 ? 4.007 -9.927 -9.694 1.00 82.12 94 GLY A C 1
ATOM 713 O O . GLY A 1 94 ? 4.451 -10.601 -10.618 1.00 82.12 94 GLY A O 1
ATOM 714 N N . GLU A 1 95 ? 3.379 -8.766 -9.915 1.00 84.31 95 GLU A N 1
ATOM 715 C CA . GLU A 1 95 ? 3.136 -8.214 -11.261 1.00 84.3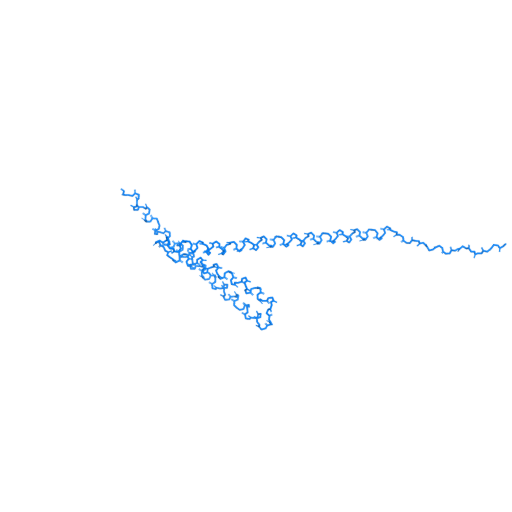1 95 GLU A CA 1
ATOM 716 C C . GLU A 1 95 ? 4.434 -7.952 -12.043 1.00 84.31 95 GLU A C 1
ATOM 718 O O . GLU A 1 95 ? 4.443 -8.061 -13.274 1.00 84.31 95 GLU A O 1
ATOM 723 N N . VAL A 1 96 ? 5.533 -7.636 -11.349 1.00 82.00 96 VAL A N 1
ATOM 724 C CA . VAL A 1 96 ? 6.845 -7.373 -11.962 1.00 82.00 96 VAL A CA 1
ATOM 725 C C . VAL A 1 96 ? 7.464 -8.659 -12.513 1.00 82.00 96 VAL A C 1
ATOM 727 O O . VAL A 1 96 ? 8.030 -8.633 -13.602 1.00 82.00 96 VAL A O 1
ATOM 730 N N . CYS A 1 97 ? 7.297 -9.778 -11.805 1.00 80.88 97 CYS A N 1
ATOM 731 C CA . CYS A 1 97 ? 7.872 -11.076 -12.169 1.00 80.88 97 CYS A CA 1
ATOM 732 C C . CYS A 1 97 ? 6.915 -11.985 -12.965 1.00 80.88 97 CYS A C 1
ATOM 734 O O . CYS A 1 97 ? 7.333 -13.038 -13.444 1.00 80.88 97 CYS A O 1
ATOM 736 N N . ALA A 1 98 ? 5.635 -11.622 -13.087 1.00 85.12 98 ALA A N 1
ATOM 737 C CA . ALA A 1 98 ? 4.623 -12.456 -13.729 1.00 85.12 98 ALA A CA 1
ATOM 738 C C . ALA A 1 98 ? 4.641 -12.374 -15.264 1.00 85.12 98 ALA A C 1
ATOM 740 O O . ALA A 1 98 ? 4.881 -11.317 -15.852 1.00 85.12 98 ALA A O 1
ATOM 741 N N . SER A 1 99 ? 4.289 -13.494 -15.907 1.00 86.44 99 SER A N 1
ATOM 742 C CA . SER A 1 99 ? 3.988 -13.561 -17.342 1.00 86.44 99 SER A CA 1
ATOM 743 C C . SER A 1 99 ? 2.769 -12.704 -17.707 1.00 86.44 99 SER A C 1
ATOM 745 O O . SER A 1 99 ? 1.980 -12.326 -16.841 1.00 86.44 99 SER A O 1
ATOM 747 N N . GLU A 1 100 ? 2.577 -12.418 -18.997 1.00 82.62 100 GLU A N 1
ATOM 748 C CA . GLU A 1 100 ? 1.486 -11.562 -19.495 1.00 82.62 100 GLU A CA 1
ATOM 749 C C . GLU A 1 100 ? 0.091 -12.027 -19.027 1.00 82.62 100 GLU A C 1
ATOM 751 O O . GLU A 1 100 ? -0.737 -11.224 -18.586 1.00 82.62 100 GLU A O 1
ATOM 756 N N . PHE A 1 101 ? -0.130 -13.348 -19.022 1.00 78.75 101 PHE A N 1
ATOM 757 C CA . PHE A 1 101 ? -1.345 -13.968 -18.493 1.00 78.75 101 PHE A CA 1
ATOM 758 C C . PHE A 1 101 ? -1.466 -13.796 -16.971 1.00 78.75 101 PHE A C 1
ATOM 760 O O . PHE A 1 101 ? -2.509 -13.374 -16.470 1.00 78.75 101 PHE A O 1
ATOM 767 N N . GLY A 1 102 ? -0.380 -14.047 -16.231 1.00 83.06 102 GLY A N 1
ATOM 768 C CA . GLY A 1 102 ? -0.347 -13.861 -14.781 1.00 83.06 102 GLY A CA 1
ATOM 769 C C . GLY A 1 102 ? -0.632 -12.414 -14.381 1.00 83.06 102 GLY A C 1
ATOM 770 O O . GLY A 1 102 ? -1.402 -12.165 -13.459 1.00 83.06 102 GLY A O 1
ATOM 771 N N . ARG A 1 103 ? -0.105 -11.442 -15.127 1.00 85.94 103 ARG A N 1
ATOM 772 C CA . ARG A 1 103 ? -0.273 -10.012 -14.843 1.00 85.94 103 ARG A CA 1
ATOM 773 C C . ARG A 1 103 ? -1.740 -9.566 -14.889 1.00 85.94 103 ARG A C 1
ATOM 775 O O . ARG A 1 103 ? -2.145 -8.750 -14.065 1.00 85.94 103 ARG A O 1
ATOM 782 N N . SER A 1 104 ? -2.553 -10.132 -15.784 1.00 85.62 104 SER A N 1
ATOM 783 C CA . SER A 1 104 ? -4.001 -9.861 -15.829 1.00 85.62 104 SER A CA 1
ATOM 784 C C . SER A 1 104 ? -4.735 -10.426 -14.607 1.00 85.62 104 SER A C 1
ATOM 786 O O . SER A 1 104 ? -5.588 -9.750 -14.030 1.00 85.62 104 SER A O 1
ATOM 788 N N . VAL A 1 105 ? -4.357 -11.629 -14.163 1.00 87.81 105 VAL A N 1
ATOM 789 C CA . VAL A 1 105 ? -4.917 -12.269 -12.961 1.00 87.81 105 VAL A CA 1
ATOM 790 C C . VAL A 1 105 ? -4.522 -11.510 -11.692 1.00 87.81 105 VAL A C 1
ATOM 792 O O . VAL A 1 105 ? -5.388 -11.197 -10.877 1.00 87.81 105 VAL A O 1
ATOM 795 N N . LEU A 1 106 ? -3.243 -11.150 -11.535 1.00 88.00 106 LEU A N 1
ATOM 796 C CA . LEU A 1 106 ? -2.760 -10.359 -10.397 1.00 88.00 106 LEU A CA 1
ATOM 797 C C . LEU A 1 106 ? -3.455 -8.991 -10.322 1.00 88.00 106 LEU A C 1
ATOM 799 O O . LEU A 1 106 ? -3.857 -8.573 -9.237 1.00 88.00 106 LEU A O 1
ATOM 803 N N . ARG A 1 107 ? -3.689 -8.340 -11.468 1.00 86.88 107 ARG A N 1
ATOM 804 C CA . ARG A 1 107 ? -4.435 -7.077 -11.527 1.00 86.88 107 ARG A CA 1
ATOM 805 C C . ARG A 1 107 ? -5.889 -7.242 -11.092 1.00 86.88 107 ARG A C 1
ATOM 807 O O . ARG A 1 107 ? -6.388 -6.420 -10.326 1.00 86.88 107 ARG A O 1
ATOM 814 N N . ALA A 1 108 ? -6.564 -8.295 -11.556 1.00 88.00 108 ALA A N 1
ATOM 815 C CA . ALA A 1 108 ? -7.928 -8.597 -11.130 1.00 88.00 108 ALA A CA 1
ATOM 816 C C . ALA A 1 108 ? -7.989 -8.837 -9.613 1.00 88.00 108 ALA A C 1
ATOM 818 O O . ALA A 1 108 ? -8.792 -8.206 -8.930 1.00 88.00 108 ALA A O 1
ATOM 819 N N . LEU A 1 109 ? -7.071 -9.648 -9.073 1.00 88.25 109 LEU A N 1
ATOM 820 C CA . LEU A 1 109 ? -6.956 -9.890 -7.632 1.00 88.25 109 LEU A CA 1
ATOM 821 C C . LEU A 1 109 ? -6.716 -8.593 -6.856 1.00 88.25 109 LEU A C 1
ATOM 823 O O . LEU A 1 109 ? -7.381 -8.354 -5.852 1.00 88.25 109 LEU A O 1
ATOM 827 N N . LYS A 1 110 ? -5.825 -7.720 -7.335 1.00 88.25 110 LYS A N 1
ATOM 828 C CA . LYS A 1 110 ? -5.551 -6.415 -6.717 1.00 88.25 110 LYS A CA 1
ATOM 829 C C . LYS A 1 110 ? -6.810 -5.557 -6.599 1.00 88.25 110 LYS A C 1
ATOM 831 O O . LYS A 1 110 ? -7.059 -4.979 -5.544 1.00 88.25 110 LYS A O 1
ATOM 836 N N . ILE A 1 111 ? -7.616 -5.500 -7.659 1.00 88.12 111 ILE A N 1
ATOM 837 C CA . ILE A 1 111 ? -8.888 -4.766 -7.659 1.00 88.12 111 ILE A CA 1
ATOM 838 C C . ILE A 1 111 ? -9.867 -5.405 -6.670 1.00 88.12 111 ILE A C 1
ATOM 840 O O . ILE A 1 111 ? -10.472 -4.695 -5.871 1.00 88.12 111 ILE A O 1
ATOM 844 N N . THR A 1 112 ? -9.983 -6.735 -6.664 1.00 90.06 112 THR A N 1
ATOM 845 C CA . THR A 1 112 ? -10.852 -7.458 -5.725 1.00 90.06 112 THR A CA 1
ATOM 846 C C . THR A 1 112 ? -10.477 -7.179 -4.271 1.00 90.06 112 THR A C 1
ATOM 848 O O . THR A 1 112 ? -11.348 -6.815 -3.482 1.00 90.06 112 THR A O 1
ATOM 851 N N . PHE A 1 113 ? -9.194 -7.279 -3.913 1.00 86.88 113 PHE A N 1
ATOM 852 C CA . PHE A 1 113 ? -8.721 -6.976 -2.559 1.00 86.88 113 PHE A CA 1
ATOM 853 C C . PHE A 1 113 ? -8.919 -5.505 -2.190 1.00 86.88 113 PHE A C 1
ATOM 855 O O . PHE A 1 113 ? -9.244 -5.210 -1.043 1.00 86.88 113 PHE A O 1
ATOM 862 N N . SER A 1 114 ? -8.789 -4.587 -3.149 1.00 83.88 114 SER A N 1
ATOM 863 C CA . SER A 1 114 ? -9.045 -3.163 -2.924 1.00 83.88 114 SER A CA 1
ATOM 864 C C . SER A 1 114 ? -10.526 -2.870 -2.658 1.00 83.88 114 SER A C 1
ATOM 866 O O . SER A 1 114 ? -10.836 -2.149 -1.711 1.00 83.88 114 SER A O 1
ATOM 868 N N . LEU A 1 115 ? -11.440 -3.459 -3.435 1.00 87.50 115 LEU A N 1
ATOM 869 C CA . LEU A 1 115 ? -12.887 -3.320 -3.228 1.00 87.50 115 LEU A CA 1
ATOM 870 C C . LEU A 1 115 ? -13.329 -3.953 -1.909 1.00 87.50 115 LEU A C 1
ATOM 872 O O . LEU A 1 115 ? -14.100 -3.352 -1.161 1.00 87.50 115 LEU A O 1
ATOM 876 N N . PHE A 1 116 ? -12.802 -5.139 -1.604 1.00 88.88 116 PHE A N 1
ATOM 877 C CA . PHE A 1 116 ? -13.023 -5.789 -0.319 1.00 88.88 116 PHE A CA 1
ATOM 878 C C . PHE A 1 116 ? -12.514 -4.915 0.830 1.00 88.88 116 PHE A C 1
ATOM 880 O O . PHE A 1 116 ? -13.254 -4.676 1.777 1.00 88.88 116 PHE A O 1
ATOM 887 N N . GLY A 1 117 ? -11.299 -4.373 0.717 1.00 83.69 117 GLY A N 1
ATOM 888 C CA . GLY A 1 117 ? -10.724 -3.459 1.700 1.00 83.69 117 GLY A CA 1
ATOM 889 C C . GLY A 1 117 ? -11.582 -2.212 1.917 1.00 83.69 117 GLY A C 1
ATOM 890 O O . GLY A 1 117 ? -11.801 -1.826 3.059 1.00 83.69 117 GLY A O 1
ATOM 891 N N . LEU A 1 118 ? -12.138 -1.621 0.856 1.00 84.06 118 LEU A N 1
ATOM 892 C CA . LEU A 1 118 ? -13.035 -0.464 0.958 1.00 84.06 118 LEU A CA 1
ATOM 893 C C . LEU A 1 118 ? -14.336 -0.808 1.698 1.00 84.06 118 LEU A C 1
ATOM 895 O O . LEU A 1 118 ? -14.731 -0.096 2.620 1.00 84.06 118 LEU A O 1
ATOM 899 N N . ALA A 1 119 ? -14.990 -1.909 1.322 1.00 88.56 119 ALA A N 1
ATOM 900 C CA . ALA A 1 119 ? -16.212 -2.364 1.984 1.00 88.56 119 ALA A CA 1
ATOM 901 C C . ALA A 1 119 ? -15.954 -2.717 3.458 1.00 88.56 119 ALA A C 1
ATOM 903 O O . ALA A 1 119 ? -16.733 -2.355 4.341 1.00 88.56 119 ALA A O 1
ATOM 904 N N . TRP A 1 120 ? -14.823 -3.369 3.724 1.00 84.88 120 TRP A N 1
ATOM 905 C CA . TRP A 1 120 ? -14.385 -3.727 5.064 1.00 84.88 120 TRP A CA 1
ATOM 906 C C . TRP A 1 120 ? -14.100 -2.482 5.906 1.00 84.88 120 TRP A C 1
ATOM 908 O O . TRP A 1 120 ? -14.574 -2.408 7.035 1.00 84.88 120 TRP A O 1
ATOM 918 N N . LEU A 1 121 ? -13.424 -1.466 5.350 1.00 83.12 121 LEU A N 1
ATOM 919 C CA . LEU A 1 121 ? -13.186 -0.179 6.015 1.00 83.12 121 LEU A CA 1
ATOM 920 C C . LEU A 1 121 ? -14.496 0.485 6.453 1.00 83.12 121 LEU A C 1
ATOM 922 O O . LEU A 1 121 ? -14.597 0.981 7.575 1.00 83.12 121 LEU A O 1
ATOM 926 N N . ILE A 1 122 ? -15.515 0.486 5.590 1.00 87.38 122 ILE A N 1
ATOM 927 C CA . ILE A 1 122 ? -16.836 1.041 5.924 1.00 87.38 122 ILE A CA 1
ATOM 928 C C . ILE A 1 122 ? -17.459 0.257 7.086 1.00 87.38 122 ILE A C 1
ATOM 930 O O . ILE A 1 122 ? -17.900 0.864 8.063 1.00 87.38 122 ILE A O 1
ATOM 934 N N . ALA A 1 123 ? -17.436 -1.078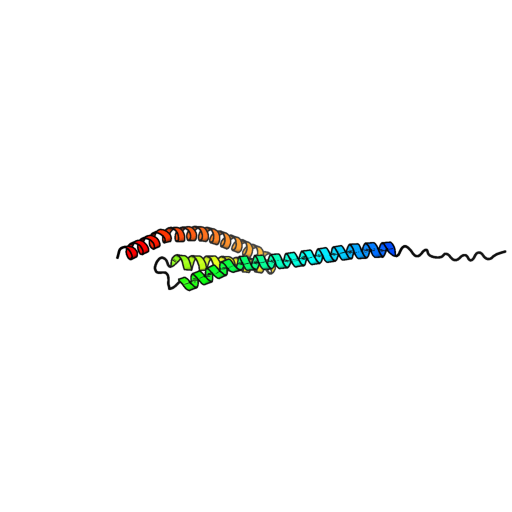 7.026 1.00 86.12 123 ALA A N 1
ATOM 935 C CA . ALA A 1 123 ? -17.951 -1.932 8.095 1.00 86.12 123 ALA A CA 1
ATOM 936 C C . ALA A 1 123 ? -17.232 -1.690 9.435 1.00 86.12 123 ALA A C 1
ATOM 938 O O . ALA A 1 123 ? -17.878 -1.572 10.475 1.00 86.12 123 ALA A O 1
ATOM 939 N N . GLY A 1 124 ? -15.909 -1.529 9.415 1.00 80.50 124 GLY A N 1
ATOM 940 C CA . GLY A 1 124 ? -15.144 -1.239 10.623 1.00 80.50 124 GLY A CA 1
ATOM 941 C C . GLY A 1 124 ? -15.436 0.119 11.240 1.00 80.50 124 GLY A C 1
ATOM 942 O O . GLY A 1 124 ? -15.534 0.212 12.461 1.00 80.50 124 GLY A O 1
ATOM 943 N N . ASN A 1 125 ? -15.646 1.161 10.428 1.00 83.12 125 ASN A N 1
ATOM 944 C CA . ASN A 1 125 ? -16.082 2.462 10.945 1.00 83.12 125 ASN A CA 1
ATOM 945 C C . ASN A 1 125 ? -17.434 2.350 11.674 1.00 83.12 125 ASN A C 1
ATOM 947 O O . ASN A 1 125 ? -17.601 2.924 12.749 1.00 83.12 125 ASN A O 1
ATOM 951 N N . VAL A 1 126 ? -18.369 1.551 11.145 1.00 86.25 126 VAL A N 1
ATOM 952 C CA . VAL A 1 126 ? -19.658 1.277 11.807 1.00 86.25 126 VAL A CA 1
ATOM 953 C C . VAL A 1 126 ? -19.459 0.541 13.135 1.00 86.25 126 VAL A C 1
ATOM 955 O O . VAL A 1 126 ? -20.084 0.899 14.133 1.00 86.25 126 VAL A O 1
ATOM 958 N N . TRP A 1 127 ? -18.569 -0.455 13.188 1.00 82.06 127 TRP A N 1
ATOM 959 C CA . TRP A 1 127 ? -18.273 -1.183 14.428 1.00 82.06 127 TRP A CA 1
ATOM 960 C C . TRP A 1 127 ? -17.673 -0.290 15.514 1.00 82.06 127 TRP A C 1
ATOM 962 O O . TRP A 1 127 ? -18.057 -0.412 16.677 1.00 82.06 127 TRP A O 1
ATOM 972 N N . VAL A 1 128 ? -16.783 0.635 15.145 1.00 79.44 128 VAL A N 1
ATOM 973 C CA . VAL A 1 128 ? -16.191 1.595 16.089 1.00 79.44 128 VAL A CA 1
ATOM 974 C C . VAL A 1 128 ? -17.260 2.521 16.667 1.00 79.44 128 VAL A C 1
ATOM 976 O O . VAL A 1 128 ? -17.335 2.666 17.886 1.00 79.44 128 VAL A O 1
ATOM 979 N N . ILE A 1 129 ? -18.120 3.095 15.820 1.00 81.62 129 ILE A N 1
ATOM 980 C CA . ILE A 1 129 ? -19.198 3.997 16.258 1.00 81.62 129 ILE A CA 1
ATOM 981 C C . ILE A 1 129 ? -20.175 3.265 17.190 1.00 81.62 129 ILE A C 1
ATOM 983 O O . ILE A 1 129 ? -20.540 3.793 18.239 1.00 81.62 129 ILE A O 1
ATOM 987 N N . ASN A 1 130 ? -20.540 2.023 16.862 1.00 77.69 130 ASN A N 1
ATOM 988 C CA . ASN A 1 130 ? -21.453 1.223 17.683 1.00 77.69 130 ASN A CA 1
ATOM 989 C C . ASN A 1 130 ? -20.862 0.805 19.039 1.00 77.69 130 ASN A C 1
ATOM 991 O O . ASN A 1 130 ? -21.619 0.543 19.971 1.00 77.69 130 ASN A O 1
ATOM 995 N N . ALA A 1 131 ? -19.536 0.763 19.185 1.00 74.00 131 ALA A N 1
ATOM 996 C CA . ALA A 1 131 ? -18.882 0.431 20.452 1.00 74.00 131 ALA A CA 1
ATOM 997 C C . ALA A 1 131 ? -18.768 1.626 21.423 1.00 74.00 131 ALA A C 1
ATOM 999 O O . ALA A 1 131 ? -18.590 1.433 22.629 1.00 74.00 131 ALA A O 1
ATOM 1000 N N . GLN A 1 132 ? -18.888 2.867 20.937 1.00 72.25 132 GLN A N 1
ATOM 1001 C CA . GLN A 1 132 ? -18.829 4.068 21.779 1.00 72.25 132 GLN A CA 1
ATOM 1002 C C . GLN A 1 132 ? -19.944 4.179 22.837 1.00 72.25 132 GLN A C 1
ATOM 1004 O O . GLN A 1 132 ? -19.627 4.528 23.974 1.00 72.25 132 GLN A O 1
ATOM 1009 N N . PRO A 1 133 ? -21.228 3.898 22.549 1.00 68.75 133 PRO A N 1
ATOM 1010 C CA . PRO A 1 133 ? -22.261 3.969 23.581 1.00 68.75 133 PRO A CA 1
ATOM 1011 C C . PRO A 1 133 ? -21.992 2.982 24.726 1.00 68.75 133 PRO A C 1
ATOM 1013 O O . PRO A 1 133 ? -22.086 3.362 25.889 1.00 68.75 133 PRO A O 1
ATOM 1016 N N . THR A 1 134 ? -21.558 1.752 24.429 1.00 65.69 134 THR A N 1
ATOM 1017 C CA . THR A 1 134 ? -21.295 0.721 25.451 1.00 65.69 134 THR A CA 1
ATOM 1018 C C . THR A 1 134 ? -20.214 1.103 26.466 1.00 65.69 134 THR A C 1
ATOM 1020 O O . THR A 1 134 ? -20.378 0.809 27.648 1.00 65.69 134 THR A O 1
ATOM 1023 N N . VAL A 1 135 ? -19.147 1.803 26.056 1.00 68.44 135 VAL A N 1
ATOM 1024 C CA . VAL A 1 135 ? -18.106 2.261 27.002 1.00 68.44 135 VAL A CA 1
ATOM 1025 C C . VAL A 1 135 ? -18.600 3.374 27.925 1.00 68.44 135 VAL A C 1
ATOM 1027 O O . VAL A 1 135 ? -18.247 3.398 29.101 1.00 68.44 135 VAL A O 1
ATOM 1030 N N . GLN A 1 136 ? -19.448 4.273 27.421 1.00 67.62 136 GLN A N 1
ATOM 1031 C CA . GLN A 1 136 ? -19.975 5.385 28.215 1.00 67.62 136 GLN A CA 1
ATOM 1032 C C . GLN A 1 136 ? -20.953 4.900 29.295 1.00 67.62 136 GLN A C 1
ATOM 1034 O O . GLN A 1 136 ? -20.918 5.399 30.419 1.00 67.62 136 GLN A O 1
ATOM 1039 N N . PHE A 1 137 ? -21.782 3.892 28.995 1.00 62.66 137 PHE A N 1
ATOM 1040 C CA . PHE A 1 137 ? -22.706 3.314 29.979 1.00 62.66 137 PHE A CA 1
ATOM 1041 C C . PHE A 1 137 ? -21.986 2.619 31.142 1.00 62.66 137 PHE A C 1
ATOM 1043 O O . PHE A 1 137 ? -22.438 2.729 32.279 1.00 62.66 137 PHE A O 1
ATOM 1050 N N . SER A 1 138 ? -20.860 1.945 30.884 1.00 66.19 138 SER A N 1
ATOM 1051 C CA . SER A 1 138 ? -20.087 1.279 31.942 1.00 66.19 138 SER A CA 1
ATOM 1052 C C . SER A 1 138 ? -19.483 2.291 32.921 1.00 66.19 138 SER A C 1
ATOM 1054 O O . SER A 1 138 ? -19.685 2.176 34.128 1.00 66.19 138 SER A O 1
ATOM 1056 N N . ASN A 1 139 ? -18.831 3.338 32.405 1.00 66.81 139 ASN A N 1
ATOM 1057 C CA . ASN A 1 139 ? -18.194 4.369 33.234 1.00 66.81 139 ASN A CA 1
ATOM 1058 C C . ASN A 1 139 ? -19.203 5.138 34.105 1.00 66.81 139 ASN A C 1
ATOM 1060 O O . ASN A 1 139 ? -18.904 5.520 35.238 1.00 66.81 139 ASN A O 1
ATOM 1064 N N . HIS A 1 140 ? -20.416 5.366 33.592 1.00 72.25 140 HIS A N 1
ATOM 1065 C CA . HIS A 1 140 ? -21.478 6.017 34.361 1.00 72.25 140 HIS A CA 1
ATOM 1066 C C . HIS A 1 140 ? -22.043 5.141 35.483 1.00 72.25 140 HIS A C 1
ATOM 1068 O O . HIS A 1 140 ? -22.584 5.674 36.449 1.00 72.25 140 HIS A O 1
ATOM 1074 N N . ASN A 1 141 ? -21.944 3.817 35.369 1.00 72.25 141 ASN A N 1
ATOM 1075 C CA . ASN A 1 141 ? -22.418 2.910 36.406 1.00 72.25 141 ASN A CA 1
ATOM 1076 C C . ASN A 1 141 ? -21.392 2.771 37.545 1.00 72.25 141 ASN A C 1
ATOM 1078 O O . ASN A 1 141 ? -21.780 2.703 38.703 1.00 72.25 141 ASN A O 1
ATOM 1082 N N . GLU A 1 142 ? -20.093 2.817 37.230 1.00 70.50 142 GLU A N 1
ATOM 1083 C CA . GLU A 1 142 ? -19.003 2.756 38.221 1.00 70.50 142 GLU A CA 1
ATOM 1084 C C . GLU A 1 142 ? -18.821 4.051 39.028 1.00 70.50 142 GLU A C 1
ATOM 1086 O O . GLU A 1 142 ? -18.339 4.017 40.152 1.00 70.50 142 GLU A O 1
ATOM 1091 N N . THR A 1 143 ? -19.205 5.207 38.481 1.00 69.94 143 THR A N 1
ATOM 1092 C CA . THR A 1 143 ? -19.089 6.504 39.181 1.00 69.94 143 THR A CA 1
ATOM 1093 C C . THR A 1 143 ? -20.251 6.804 40.132 1.00 69.94 143 THR A C 1
ATOM 109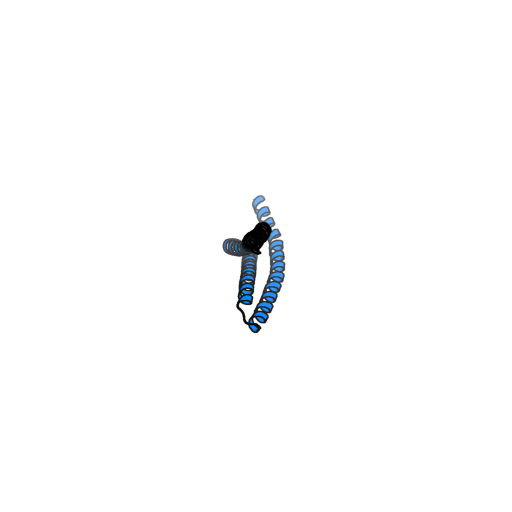5 O O . THR A 1 143 ? -20.164 7.750 40.912 1.00 69.94 143 THR A O 1
ATOM 1098 N N . ASN A 1 144 ? -21.330 6.017 40.079 1.00 61.00 144 ASN A N 1
ATOM 1099 C CA . ASN A 1 144 ? -22.532 6.185 40.904 1.00 61.00 144 ASN A CA 1
ATOM 1100 C C . ASN A 1 144 ? -22.650 5.149 42.044 1.00 61.00 144 ASN A C 1
ATOM 1102 O O . ASN A 1 144 ? -23.690 5.087 42.702 1.00 61.00 144 ASN A O 1
ATOM 1106 N N . THR A 1 145 ? -21.604 4.353 42.277 1.00 52.66 145 THR A N 1
ATOM 1107 C CA . THR A 1 145 ? -21.462 3.401 43.396 1.00 52.66 145 THR A CA 1
ATOM 1108 C C . THR A 1 145 ? -20.306 3.800 44.291 1.00 52.66 145 THR A C 1
ATOM 1110 O O . THR A 1 145 ? -20.478 3.737 45.527 1.00 52.66 145 THR A O 1
#

pLDDT: mean 77.0, std 12.92, range [41.59, 94.69]

InterPro domains:
  IPR040350 Transmembrane protein 272 [PTHR33444] (32-142)

Foldseek 3Di:
DDDPPPDPDPDPPDPPVVVVVVVVVVVVVVVVVVVVVVVVVVVVVVVVVLLVQLVVLQVVLVVCCVPDPLDNVLSVLSNLLSVLSVVLVVLVVCCVVDDPVSVVVSVVVNVVSVVVSVVSVVVNVVVVVVSVVVVVVVVVVVVVD

Organism: NCBI:txid392030

Radius of gyration: 32.73 Å; chains: 1; bounding box: 89×47×97 Å

Sequence (145 aa):
MDVEILAEVPTITQPSLIQTNLFGNLKSYFASLLKTSVAVWLIVFLIALICAIPLTQIIVGSLFKDQCSINYLIPIYLIVAGVTGLVSVIISMGEVCASEFGRSVLRALKITFSLFGLAWLIAGNVWVINAQPTVQFSNHNETNT